Protein AF-A0A1V9V9E5-F1 (afdb_monomer_lite)

Secondary structure (DSSP, 8-state):
----TTSS-GGGTTEEEEE-S---S---TT---EEEEE-TT--GGG-TT---------HHHHHHHHHHTGGGGGGS---HHHHHHHHHHT--EE-HHHHHHHHHHHHHHH-----HHHHHHHTTPEE-SS-S--STT-----HHHHHHHHHHHHHHHT-----

Structure (mmCIF, N/CA/C/O backbone):
data_AF-A0A1V9V9E5-F1
#
_entry.id   AF-A0A1V9V9E5-F1
#
loop_
_atom_site.group_PDB
_atom_site.id
_atom_site.type_symbol
_atom_site.label_atom_id
_atom_site.label_alt_id
_atom_site.label_comp_id
_atom_site.label_asym_id
_atom_site.label_entity_id
_atom_site.label_seq_id
_atom_site.pdbx_PDB_ins_code
_atom_site.Cartn_x
_atom_site.Cartn_y
_atom_site.Cartn_z
_atom_site.occupancy
_atom_site.B_iso_or_equiv
_atom_site.auth_seq_id
_atom_site.auth_comp_id
_atom_site.auth_asym_id
_atom_site.auth_atom_id
_atom_site.pdbx_PDB_model_num
ATOM 1 N N . MET A 1 1 ? 35.667 3.157 -14.989 1.00 47.00 1 MET A N 1
ATOM 2 C CA . MET A 1 1 ? 34.647 3.917 -15.741 1.00 47.00 1 MET A CA 1
ATOM 3 C C . MET A 1 1 ? 34.713 3.422 -17.172 1.00 47.00 1 MET A C 1
ATOM 5 O O . MET A 1 1 ? 35.733 3.646 -17.801 1.00 47.00 1 MET A O 1
ATOM 9 N N . ILE A 1 2 ? 33.725 2.657 -17.640 1.00 46.47 2 ILE A N 1
ATOM 10 C CA . ILE A 1 2 ? 33.710 2.181 -19.030 1.00 46.47 2 ILE A CA 1
ATOM 11 C C . ILE A 1 2 ? 33.138 3.327 -19.861 1.00 46.47 2 ILE A C 1
ATOM 13 O O . ILE A 1 2 ? 31.968 3.678 -19.698 1.00 46.47 2 ILE A O 1
ATOM 17 N N . MET A 1 3 ? 33.982 3.981 -20.657 1.00 49.69 3 MET A N 1
ATOM 18 C CA . MET A 1 3 ? 33.516 4.957 -21.635 1.00 49.69 3 MET A CA 1
ATOM 19 C C . MET A 1 3 ? 32.818 4.211 -22.777 1.00 49.69 3 MET A C 1
ATOM 21 O O . MET A 1 3 ? 33.262 3.128 -23.161 1.00 49.69 3 MET A O 1
ATOM 25 N N . PRO A 1 4 ? 31.708 4.742 -23.310 1.00 54.19 4 PRO A N 1
ATOM 26 C CA . PRO A 1 4 ? 31.076 4.136 -24.465 1.00 54.19 4 PRO A CA 1
ATOM 27 C C . PRO A 1 4 ? 32.044 4.131 -25.661 1.00 54.19 4 PRO A C 1
ATOM 29 O O . PRO A 1 4 ? 32.721 5.137 -25.894 1.00 54.19 4 PRO A O 1
ATOM 32 N N . PRO A 1 5 ? 32.057 3.063 -26.478 1.00 52.59 5 PRO A N 1
ATOM 33 C CA . PRO A 1 5 ? 33.027 2.881 -27.563 1.00 52.59 5 PRO A CA 1
ATOM 34 C C . PRO A 1 5 ? 32.939 3.948 -28.670 1.00 52.59 5 PRO A C 1
ATOM 36 O O . PRO A 1 5 ? 33.838 4.068 -29.495 1.00 52.59 5 PRO A O 1
ATOM 39 N N . PHE A 1 6 ? 31.867 4.747 -28.703 1.00 57.09 6 PHE A N 1
ATOM 40 C CA . PHE A 1 6 ? 31.698 5.835 -29.668 1.00 57.09 6 PHE A CA 1
ATOM 41 C C . PHE A 1 6 ? 32.421 7.136 -29.282 1.00 57.09 6 PHE A C 1
ATOM 43 O O . PHE A 1 6 ? 32.566 8.001 -30.143 1.00 57.09 6 PHE A O 1
ATOM 50 N N . VAL A 1 7 ? 32.882 7.276 -28.032 1.00 52.78 7 VAL A N 1
ATOM 51 C CA . VAL A 1 7 ? 33.604 8.470 -27.542 1.00 52.78 7 VAL A CA 1
ATOM 52 C C . VAL A 1 7 ? 35.111 8.393 -27.845 1.00 52.78 7 VAL A C 1
ATOM 54 O O . VAL A 1 7 ? 35.777 9.420 -27.902 1.00 52.78 7 VAL A O 1
ATOM 57 N N . GLU A 1 8 ? 35.652 7.195 -28.088 1.00 50.09 8 GLU A N 1
ATOM 58 C CA . GLU A 1 8 ? 37.089 6.972 -28.344 1.00 50.09 8 GLU A CA 1
ATOM 59 C C . GLU A 1 8 ? 37.472 6.993 -29.833 1.00 50.09 8 GLU A C 1
ATOM 61 O O . GLU A 1 8 ? 38.654 6.981 -30.171 1.00 50.09 8 GLU A O 1
ATOM 66 N N . ASN A 1 9 ? 36.498 7.045 -30.745 1.00 51.66 9 ASN A N 1
ATOM 67 C CA . ASN A 1 9 ? 36.784 7.095 -32.176 1.00 51.66 9 ASN A CA 1
ATOM 68 C C . ASN A 1 9 ? 37.175 8.518 -32.603 1.00 51.66 9 ASN A C 1
ATOM 70 O O . ASN A 1 9 ? 36.362 9.439 -32.533 1.00 51.66 9 ASN A O 1
ATOM 74 N N . GLU A 1 10 ? 38.395 8.688 -33.128 1.00 51.41 10 GLU A N 1
ATOM 75 C CA . GLU A 1 10 ? 38.914 9.970 -33.643 1.00 51.41 10 GLU A CA 1
ATOM 76 C C . GLU A 1 10 ? 38.044 10.600 -34.752 1.00 51.41 10 GLU A C 1
ATOM 78 O O . GLU A 1 10 ? 38.171 11.792 -35.035 1.00 51.41 10 GLU A O 1
ATOM 83 N N . SER A 1 11 ? 37.136 9.825 -35.354 1.00 53.31 11 SER A N 1
ATOM 84 C CA . SER A 1 11 ? 36.144 10.273 -36.336 1.00 53.31 11 SER A CA 1
ATOM 85 C C . SER A 1 11 ? 34.924 10.993 -35.737 1.00 53.31 11 SER A C 1
ATOM 87 O O . SER A 1 11 ? 34.176 11.612 -36.487 1.00 53.31 11 SER A O 1
ATOM 89 N N . ASN A 1 12 ? 34.729 10.964 -34.412 1.00 56.28 12 ASN A N 1
ATOM 90 C CA . ASN A 1 12 ? 33.560 11.522 -33.713 1.00 56.28 12 ASN A CA 1
ATOM 91 C C . ASN A 1 12 ? 33.892 12.783 -32.884 1.00 56.28 12 ASN A C 1
ATOM 93 O O . ASN A 1 12 ? 33.271 13.022 -31.848 1.00 56.28 12 ASN A O 1
ATOM 97 N N . LYS A 1 13 ? 34.859 13.608 -33.319 1.00 58.84 13 LYS A N 1
ATOM 98 C CA . LYS A 1 13 ? 35.300 14.823 -32.591 1.00 58.84 13 LYS A CA 1
ATOM 99 C C . LYS A 1 13 ? 34.180 15.825 -32.268 1.00 58.84 13 LYS A C 1
ATOM 101 O O . LYS A 1 13 ? 34.330 16.603 -31.331 1.00 58.84 13 LYS A O 1
ATOM 106 N N . ASP A 1 14 ? 33.061 15.768 -32.986 1.00 62.00 14 ASP A N 1
ATOM 107 C CA . ASP A 1 14 ? 31.924 16.683 -32.823 1.00 62.00 14 ASP A CA 1
ATOM 108 C C . ASP A 1 14 ? 30.863 16.195 -31.821 1.00 62.00 14 ASP A C 1
ATOM 110 O O . ASP A 1 14 ? 29.775 16.771 -31.733 1.00 62.00 14 ASP A O 1
ATOM 114 N N . MET A 1 15 ? 31.149 15.124 -31.072 1.00 66.00 15 MET A N 1
ATOM 115 C CA . MET A 1 15 ? 30.218 14.564 -30.096 1.00 66.00 15 MET A CA 1
ATOM 116 C C . MET A 1 15 ? 30.800 14.531 -28.696 1.00 66.00 15 MET A C 1
ATOM 118 O O . MET A 1 15 ? 31.851 13.947 -28.444 1.00 66.00 15 MET A O 1
ATOM 122 N N . LEU A 1 16 ? 30.062 15.124 -27.763 1.00 69.88 16 LEU A N 1
ATOM 123 C CA . LEU A 1 16 ? 30.449 15.188 -26.363 1.00 69.88 16 LEU A CA 1
ATOM 124 C C . LEU A 1 16 ? 29.350 14.575 -25.504 1.00 69.88 16 LEU A C 1
ATOM 126 O O . LEU A 1 16 ? 28.222 15.064 -25.473 1.00 69.88 16 LEU A O 1
ATOM 130 N N . LEU A 1 17 ? 29.687 13.492 -24.805 1.00 70.94 17 LEU A N 1
ATOM 131 C CA . LEU A 1 17 ? 28.813 12.902 -23.801 1.00 70.94 17 LEU A CA 1
ATOM 132 C C . LEU A 1 17 ? 29.058 13.597 -22.460 1.00 70.94 17 LEU A C 1
ATOM 134 O O . LEU A 1 17 ? 30.137 13.485 -21.883 1.00 70.94 17 LEU A O 1
ATOM 138 N N . GLU A 1 18 ? 28.047 14.292 -21.955 1.00 69.44 18 GLU A N 1
ATOM 139 C CA . GLU A 1 18 ? 28.069 14.932 -20.643 1.00 69.44 18 GLU A CA 1
ATOM 140 C C . GLU A 1 18 ? 27.094 14.220 -19.707 1.00 69.44 18 GLU A C 1
ATOM 142 O O . GLU A 1 18 ? 25.935 13.993 -20.050 1.00 69.44 18 GLU A O 1
ATOM 147 N N . TYR A 1 19 ? 27.541 13.858 -18.509 1.00 66.50 19 TYR A N 1
ATOM 148 C CA . TYR A 1 19 ? 26.649 13.310 -17.491 1.00 66.50 19 TYR A CA 1
ATOM 149 C C . TYR A 1 19 ? 25.909 14.451 -16.789 1.00 66.50 19 TYR A C 1
ATOM 151 O O . TYR A 1 19 ? 26.522 15.427 -16.362 1.00 66.50 19 TYR A O 1
ATOM 159 N N . LEU A 1 20 ? 24.587 14.337 -16.671 1.00 61.81 20 LEU A N 1
ATOM 160 C CA . LEU A 1 20 ? 23.768 15.351 -16.017 1.00 61.81 20 LEU A CA 1
ATOM 161 C C . LEU A 1 20 ? 23.796 15.182 -14.494 1.00 61.81 20 LEU A C 1
ATOM 163 O O . LEU A 1 20 ? 23.381 14.151 -13.963 1.00 61.81 20 LEU A O 1
ATOM 167 N N . GLY A 1 21 ? 24.198 16.257 -13.810 1.00 55.75 21 GLY A N 1
ATOM 168 C CA . GLY A 1 21 ? 24.161 16.399 -12.354 1.00 55.75 21 GLY A CA 1
ATOM 169 C C . GLY A 1 21 ? 25.442 15.959 -11.636 1.00 55.75 21 GLY A C 1
ATOM 170 O O . GLY A 1 21 ? 26.182 15.092 -12.094 1.00 55.75 21 GLY A O 1
ATOM 171 N N . TRP A 1 22 ? 25.690 16.543 -10.460 1.00 46.97 22 TRP A N 1
ATOM 172 C CA . TRP A 1 22 ? 26.642 15.995 -9.494 1.00 46.97 22 TRP A CA 1
ATOM 173 C C . TRP A 1 22 ? 25.990 14.775 -8.840 1.00 46.97 22 TRP A C 1
ATOM 175 O O . TRP A 1 22 ? 25.010 14.912 -8.108 1.00 46.97 22 TRP A O 1
ATOM 185 N N . GLN A 1 23 ? 26.501 13.577 -9.124 1.00 53.00 23 GLN A N 1
ATOM 186 C CA . GLN A 1 23 ? 26.113 12.359 -8.414 1.00 53.00 23 GLN A CA 1
ATOM 187 C C . GLN A 1 23 ? 27.158 12.052 -7.330 1.00 53.00 23 GLN A C 1
ATOM 189 O O . GLN A 1 23 ? 28.148 11.387 -7.622 1.00 53.00 23 GLN A O 1
ATOM 194 N N . PRO A 1 24 ? 26.967 12.513 -6.079 1.00 44.25 24 PRO A N 1
ATOM 195 C CA . PRO A 1 24 ? 27.897 12.237 -4.982 1.00 44.25 24 PRO A CA 1
ATOM 196 C C . PRO A 1 24 ? 27.843 10.783 -4.480 1.00 44.25 24 PRO A C 1
ATOM 198 O O . PRO A 1 24 ? 28.665 10.399 -3.657 1.00 44.25 24 PRO A O 1
ATOM 201 N N . LEU A 1 25 ? 26.889 9.969 -4.949 1.00 45.41 25 LEU A N 1
ATOM 202 C CA . LEU A 1 25 ? 26.710 8.576 -4.537 1.00 45.41 25 LEU A CA 1
ATOM 203 C C . LEU A 1 25 ? 26.571 7.666 -5.761 1.00 45.41 25 LEU A C 1
ATOM 205 O O . LEU A 1 25 ? 25.853 7.994 -6.709 1.00 45.41 25 LEU A O 1
ATOM 209 N N . SER A 1 26 ? 27.213 6.498 -5.712 1.00 48.78 26 SER A N 1
ATOM 210 C CA . SER A 1 26 ? 27.048 5.426 -6.692 1.00 48.78 26 SER A CA 1
ATOM 211 C C . SER A 1 26 ? 25.616 4.895 -6.643 1.00 48.78 26 SER A C 1
ATOM 213 O O . SER A 1 26 ? 25.209 4.245 -5.683 1.00 48.78 26 SER A O 1
ATOM 215 N N . ARG A 1 27 ? 24.826 5.176 -7.684 1.00 51.91 27 ARG A N 1
ATOM 216 C CA . ARG A 1 27 ? 23.513 4.545 -7.857 1.00 51.91 27 ARG A CA 1
ATOM 217 C C . ARG A 1 27 ? 23.653 3.184 -8.549 1.00 51.91 27 ARG A C 1
ATOM 219 O O . ARG A 1 27 ? 24.548 3.042 -9.387 1.00 51.91 27 ARG A O 1
ATOM 226 N N . PRO A 1 28 ? 22.758 2.219 -8.263 1.00 52.25 28 PRO A N 1
ATOM 227 C CA . PRO A 1 28 ? 22.645 0.990 -9.045 1.00 52.25 28 PRO A CA 1
ATOM 228 C C . PRO A 1 28 ? 22.462 1.311 -10.539 1.00 52.25 28 PRO A C 1
ATOM 230 O O . PRO A 1 28 ? 21.809 2.288 -10.906 1.00 52.25 28 PRO A O 1
ATOM 233 N N . GLU A 1 29 ? 23.077 0.502 -11.392 1.00 49.34 29 GLU A N 1
ATOM 234 C CA . GLU A 1 29 ? 23.625 0.823 -12.719 1.00 49.34 29 GLU A CA 1
ATOM 235 C C . GLU A 1 29 ? 22.723 1.377 -13.848 1.00 49.34 29 GLU A C 1
ATOM 237 O O . GLU A 1 29 ? 23.194 1.413 -14.979 1.00 49.34 29 GLU A O 1
ATOM 242 N N . GLN A 1 30 ? 21.481 1.844 -13.659 1.00 52.56 30 GLN A N 1
ATOM 243 C CA . GLN A 1 30 ? 20.602 2.088 -14.832 1.00 52.56 30 GLN A CA 1
ATOM 244 C C . GLN A 1 30 ? 19.786 3.386 -14.887 1.00 52.56 30 GLN A C 1
ATOM 246 O O . GLN A 1 30 ? 19.001 3.572 -15.813 1.00 52.56 30 GLN A O 1
ATOM 251 N N . GLN A 1 31 ? 20.018 4.353 -14.000 1.00 48.88 31 GLN A N 1
ATOM 252 C CA . GLN A 1 31 ? 19.514 5.720 -14.213 1.00 48.88 31 GLN A CA 1
ATOM 253 C C . GLN A 1 31 ? 20.652 6.735 -14.172 1.00 48.88 31 GLN A C 1
ATOM 255 O O . GLN A 1 31 ? 20.771 7.556 -13.262 1.00 48.88 31 GLN A O 1
ATOM 260 N N . ARG A 1 32 ? 21.518 6.664 -15.185 1.00 57.91 32 ARG A N 1
ATOM 261 C CA . ARG A 1 32 ? 22.446 7.749 -15.505 1.00 57.91 32 ARG A CA 1
ATOM 262 C C . ARG A 1 32 ? 21.777 8.630 -16.547 1.00 57.91 32 ARG A C 1
ATOM 264 O O . ARG A 1 32 ? 21.557 8.201 -17.676 1.00 57.91 32 ARG A O 1
ATOM 271 N N . ALA A 1 33 ? 21.435 9.852 -16.162 1.00 62.16 33 ALA A N 1
ATOM 272 C CA . ALA A 1 33 ? 21.044 10.860 -17.130 1.00 62.16 33 ALA A CA 1
ATOM 273 C C . ALA A 1 33 ? 22.322 11.373 -17.802 1.00 62.16 33 ALA A C 1
ATOM 275 O O . ALA A 1 33 ? 23.250 11.823 -17.130 1.00 62.16 33 ALA A O 1
ATOM 276 N N . SER A 1 34 ? 22.395 11.264 -19.121 1.00 67.12 34 SER A N 1
ATOM 277 C CA . SER A 1 34 ? 23.485 11.830 -19.910 1.00 67.12 34 SER A CA 1
ATOM 278 C C . SER A 1 34 ? 22.906 12.600 -21.085 1.00 67.12 34 SER A C 1
ATOM 280 O O . SER A 1 34 ? 21.818 12.291 -21.571 1.00 67.12 34 SER A O 1
ATOM 282 N N . VAL A 1 35 ? 23.622 13.634 -21.501 1.00 69.69 35 VAL A N 1
ATOM 283 C CA . VAL A 1 35 ? 23.345 14.411 -22.699 1.00 69.69 35 VAL A CA 1
ATOM 284 C C . VAL A 1 35 ? 24.428 14.083 -23.699 1.00 69.69 35 VAL A C 1
ATOM 286 O O . VAL A 1 35 ? 25.610 14.299 -23.443 1.00 69.69 35 VAL A O 1
ATOM 289 N N . LEU A 1 36 ? 24.010 13.585 -24.854 1.00 74.88 36 LEU A N 1
ATOM 290 C CA . LEU A 1 36 ? 24.862 13.548 -26.026 1.00 74.88 36 LEU A CA 1
ATOM 291 C C . LEU A 1 36 ? 24.715 14.892 -26.745 1.00 74.88 36 LEU A C 1
ATOM 293 O O . LEU A 1 36 ? 23.668 15.181 -27.324 1.00 74.88 36 LEU A O 1
ATOM 297 N N . LYS A 1 37 ? 25.748 15.729 -26.676 1.00 78.69 37 LYS A N 1
ATOM 298 C CA . LYS A 1 37 ? 25.847 16.943 -27.486 1.00 78.69 37 LYS A CA 1
ATOM 299 C C . LYS A 1 37 ? 26.366 16.547 -28.859 1.00 78.69 37 LYS A C 1
ATOM 301 O O . LYS A 1 37 ? 27.406 15.900 -28.946 1.00 78.69 37 LYS A O 1
ATOM 306 N N . VAL A 1 38 ? 25.645 16.938 -29.903 1.00 80.88 38 VAL A N 1
ATOM 307 C CA . VAL A 1 38 ? 26.011 16.703 -31.304 1.00 80.88 38 VAL A CA 1
ATOM 308 C C . VAL A 1 38 ? 25.959 18.022 -32.065 1.00 80.88 38 VAL A C 1
ATOM 310 O O . VAL A 1 38 ? 25.192 18.919 -31.693 1.00 80.88 38 VAL A O 1
ATOM 313 N N . ALA A 1 39 ? 26.772 18.161 -33.111 1.00 81.31 39 ALA A N 1
ATOM 314 C CA . ALA A 1 39 ? 26.693 19.321 -33.985 1.00 81.31 39 ALA A CA 1
ATOM 315 C C . ALA A 1 39 ? 25.319 19.399 -34.671 1.00 81.31 39 ALA A C 1
ATOM 317 O O . ALA A 1 39 ? 24.595 18.411 -34.839 1.00 81.31 39 ALA A O 1
ATOM 318 N N . LYS A 1 40 ? 24.937 20.616 -35.061 1.00 76.69 40 LYS A N 1
ATOM 319 C CA . LYS A 1 40 ? 23.723 20.822 -35.846 1.00 76.69 40 LYS A CA 1
ATOM 320 C C . LYS A 1 40 ? 23.857 20.039 -37.159 1.00 76.69 40 LYS A C 1
ATOM 322 O O . LYS A 1 40 ? 24.913 20.072 -37.781 1.00 76.69 40 LYS A O 1
ATOM 327 N N . ASP A 1 41 ? 22.798 19.329 -37.537 1.00 83.94 41 ASP A N 1
ATOM 328 C CA . ASP A 1 41 ? 22.719 18.507 -38.754 1.00 83.94 41 ASP A CA 1
ATOM 329 C C . ASP A 1 41 ? 23.602 17.234 -38.756 1.00 83.94 41 ASP A C 1
ATOM 331 O O . ASP A 1 41 ? 23.759 16.589 -39.793 1.00 83.94 41 ASP A O 1
ATOM 335 N N . THR A 1 42 ? 24.132 16.804 -37.599 1.00 82.06 42 THR A N 1
ATOM 336 C CA . THR A 1 42 ? 24.800 15.496 -37.478 1.00 82.06 42 THR A CA 1
ATOM 337 C C . THR A 1 42 ? 23.832 14.350 -37.787 1.00 82.06 42 THR A C 1
ATOM 339 O O . THR A 1 42 ? 22.801 14.189 -37.131 1.00 82.06 42 THR A O 1
ATOM 342 N N . ASN A 1 43 ? 24.195 13.498 -38.750 1.00 82.88 43 ASN A N 1
ATOM 343 C CA . ASN A 1 43 ? 23.456 12.274 -39.038 1.00 82.88 43 ASN A CA 1
ATOM 344 C C . ASN A 1 43 ? 23.823 11.178 -38.027 1.00 82.88 43 ASN A C 1
ATOM 346 O O . ASN A 1 43 ? 24.929 10.639 -38.060 1.00 82.88 43 ASN A O 1
ATOM 350 N N . LEU A 1 44 ? 22.886 10.828 -37.141 1.00 80.38 44 LEU A N 1
ATOM 351 C CA . LEU A 1 44 ? 23.128 9.808 -36.119 1.00 80.38 44 LEU A CA 1
ATOM 352 C C . LEU A 1 44 ? 23.246 8.383 -36.683 1.00 80.38 44 LEU A C 1
ATOM 354 O O . LEU A 1 44 ? 23.786 7.498 -36.023 1.00 80.38 44 LEU A O 1
ATOM 358 N N . ASP A 1 45 ? 22.776 8.163 -37.910 1.00 79.25 45 ASP A N 1
ATOM 359 C CA . ASP A 1 45 ? 22.730 6.848 -38.552 1.00 79.25 45 ASP A CA 1
ATOM 360 C C . ASP A 1 45 ? 24.109 6.338 -38.962 1.00 79.25 45 ASP A C 1
ATOM 362 O O . ASP A 1 45 ? 24.309 5.136 -39.119 1.00 79.25 45 ASP A O 1
ATOM 366 N N . THR A 1 46 ? 25.048 7.258 -39.174 1.00 78.19 46 THR A N 1
ATOM 367 C CA . THR A 1 46 ? 26.394 6.966 -39.676 1.00 78.19 46 THR A CA 1
ATOM 368 C C . THR A 1 46 ? 27.417 6.792 -38.555 1.00 78.19 46 THR A C 1
ATOM 370 O O . THR A 1 46 ? 28.595 6.579 -38.828 1.00 78.19 46 THR A O 1
ATOM 373 N N . ILE A 1 47 ? 26.993 6.895 -37.293 1.00 74.38 47 ILE A N 1
ATOM 374 C CA . ILE A 1 47 ? 27.892 6.900 -36.140 1.00 74.38 47 ILE A CA 1
ATOM 375 C C . ILE A 1 47 ? 28.125 5.476 -35.644 1.00 74.38 47 ILE A C 1
ATOM 377 O O . ILE A 1 47 ? 27.203 4.782 -35.212 1.00 74.38 47 ILE A O 1
ATOM 381 N N . SER A 1 48 ? 29.393 5.071 -35.618 1.00 69.12 48 SER A N 1
ATOM 382 C CA . SER A 1 48 ? 29.808 3.807 -35.009 1.00 69.12 48 SER A CA 1
ATOM 383 C C . SER A 1 48 ? 29.439 3.770 -33.522 1.00 69.12 48 SER A C 1
ATOM 385 O O . SER A 1 48 ? 29.812 4.667 -32.770 1.00 69.12 48 SER A O 1
ATOM 387 N N . GLY A 1 49 ? 28.702 2.740 -33.099 1.00 70.12 49 GLY A N 1
ATOM 388 C CA . GLY A 1 49 ? 28.234 2.562 -31.719 1.00 70.12 49 GLY A CA 1
ATOM 389 C C . GLY A 1 49 ? 26.838 3.124 -31.422 1.00 70.12 49 GLY A C 1
ATOM 390 O O . GLY A 1 49 ? 26.267 2.770 -30.392 1.00 70.12 49 GLY A O 1
ATOM 391 N N . VAL A 1 50 ? 26.244 3.922 -32.319 1.00 73.00 50 VAL A N 1
ATOM 392 C CA . VAL A 1 50 ? 24.825 4.300 -32.225 1.00 73.00 50 VAL A CA 1
ATOM 393 C C . VAL A 1 50 ? 23.978 3.187 -32.833 1.00 73.00 50 VAL A C 1
ATOM 395 O O . VAL A 1 50 ? 24.148 2.803 -33.987 1.00 73.00 50 VAL A O 1
ATOM 398 N N . GLN A 1 51 ? 23.050 2.647 -32.045 1.00 72.44 51 GLN A N 1
ATOM 399 C CA . GLN A 1 51 ? 22.150 1.580 -32.477 1.00 72.44 51 GLN A CA 1
ATOM 400 C C . GLN A 1 51 ? 20.716 2.096 -32.548 1.00 72.44 51 GLN A C 1
ATOM 402 O O . GLN A 1 51 ? 20.192 2.661 -31.587 1.00 72.44 51 GLN A O 1
ATOM 407 N N . LYS A 1 52 ? 20.057 1.865 -33.685 1.00 73.50 52 LYS A N 1
ATOM 408 C CA . LYS A 1 52 ? 18.627 2.136 -33.833 1.00 73.50 52 LYS A CA 1
ATOM 409 C C . LYS A 1 52 ? 17.818 0.983 -33.269 1.00 73.50 52 LYS A C 1
ATOM 411 O O . LYS A 1 52 ? 17.861 -0.127 -33.796 1.00 73.50 52 LYS A O 1
ATOM 416 N N . TYR A 1 53 ? 17.010 1.277 -32.263 1.00 71.56 53 TYR A N 1
ATOM 417 C CA . TYR A 1 53 ? 15.995 0.357 -31.774 1.00 71.56 53 TYR A CA 1
ATOM 418 C C . TYR A 1 53 ? 14.627 0.835 -32.236 1.00 71.56 53 TYR A C 1
ATOM 420 O O . TYR A 1 53 ? 14.120 1.863 -31.787 1.00 71.56 53 TYR A O 1
ATOM 428 N N . TYR A 1 54 ? 14.014 0.082 -33.145 1.00 70.12 54 TYR A N 1
ATOM 429 C CA . TYR A 1 54 ? 12.636 0.337 -33.541 1.00 70.12 54 TYR A CA 1
ATOM 430 C C . TYR A 1 54 ? 11.707 -0.117 -32.421 1.00 70.12 54 TYR A C 1
ATOM 432 O O . TYR A 1 54 ? 11.413 -1.303 -32.267 1.00 70.12 54 TYR A O 1
ATOM 440 N N . PHE A 1 55 ? 11.235 0.840 -31.628 1.00 70.19 55 PHE A N 1
ATOM 441 C CA . PHE A 1 55 ? 10.191 0.576 -30.655 1.00 70.19 55 PHE A CA 1
ATOM 442 C C . PHE A 1 55 ? 8.833 0.558 -31.356 1.00 70.19 55 PHE A C 1
ATOM 444 O O . PHE A 1 55 ? 8.371 1.569 -31.884 1.00 70.19 55 PHE A O 1
ATOM 451 N N . LYS A 1 56 ? 8.167 -0.597 -31.340 1.00 78.62 56 LYS A N 1
ATOM 452 C CA . LYS A 1 56 ? 6.762 -0.712 -31.732 1.00 78.62 56 LYS A CA 1
ATOM 453 C C . LYS A 1 56 ? 5.942 -1.066 -30.506 1.00 78.62 56 LYS A C 1
ATOM 455 O O . LYS A 1 56 ? 6.126 -2.129 -29.916 1.00 78.62 56 LYS A O 1
ATOM 460 N N . HIS A 1 57 ? 5.000 -0.197 -30.156 1.00 76.50 57 HIS A N 1
ATOM 461 C CA . HIS A 1 57 ? 4.070 -0.492 -29.079 1.00 76.50 57 HIS A CA 1
ATOM 462 C C . HIS A 1 57 ? 3.191 -1.691 -29.467 1.00 76.50 57 HIS A C 1
ATOM 464 O O . HIS A 1 57 ? 2.573 -1.710 -30.533 1.00 76.50 57 HIS A O 1
ATOM 470 N N . SER A 1 58 ? 3.144 -2.708 -28.608 1.00 86.69 58 SER A N 1
ATOM 471 C CA . SER A 1 58 ? 2.308 -3.891 -28.795 1.00 86.69 58 SER A CA 1
ATOM 472 C C . SER A 1 58 ? 1.421 -4.064 -27.578 1.00 86.69 58 SER A C 1
ATOM 474 O O . SER A 1 58 ? 1.894 -4.443 -26.512 1.00 86.69 58 SER A O 1
ATOM 476 N N . ILE A 1 59 ? 0.118 -3.837 -27.754 1.00 90.75 59 ILE A N 1
ATOM 477 C CA . ILE A 1 59 ? -0.881 -4.007 -26.689 1.00 90.75 59 ILE A CA 1
ATOM 478 C C . ILE A 1 59 ? -0.807 -5.419 -26.099 1.00 90.75 59 ILE A C 1
ATOM 480 O O . ILE A 1 59 ? -0.942 -5.589 -24.891 1.00 90.75 59 ILE A O 1
ATOM 484 N N . TYR A 1 60 ? -0.566 -6.430 -26.939 1.00 91.38 60 TYR A N 1
ATOM 485 C CA . TYR A 1 60 ? -0.390 -7.807 -26.490 1.00 91.38 60 TYR A CA 1
ATOM 486 C C . TYR A 1 60 ? 0.803 -7.945 -25.535 1.00 91.38 60 TYR A C 1
ATOM 488 O O . TYR A 1 60 ? 0.648 -8.501 -24.448 1.00 91.38 60 TYR A O 1
ATOM 496 N N . GLN A 1 61 ? 1.965 -7.390 -25.896 1.00 83.06 61 GLN A N 1
ATOM 497 C CA . GLN A 1 61 ? 3.155 -7.446 -25.042 1.00 83.06 61 GLN A CA 1
ATOM 498 C C . GLN A 1 61 ? 2.977 -6.614 -23.767 1.00 83.06 61 GLN A C 1
ATOM 500 O O . GLN A 1 61 ? 3.295 -7.098 -22.684 1.00 83.06 61 GLN A O 1
ATOM 505 N N . SER A 1 62 ? 2.382 -5.421 -23.858 1.00 85.12 62 SER A N 1
ATOM 506 C CA . SER A 1 62 ? 2.084 -4.586 -22.687 1.00 85.12 62 SER A CA 1
ATOM 507 C C . SER A 1 62 ? 1.146 -5.304 -21.711 1.00 85.12 62 SER A C 1
ATOM 509 O O . SER A 1 62 ? 1.413 -5.341 -20.513 1.00 85.12 62 SER A O 1
ATOM 511 N N . LYS A 1 63 ? 0.088 -5.962 -22.211 1.00 90.38 63 LYS A N 1
ATOM 512 C CA . LYS A 1 63 ? -0.821 -6.774 -21.383 1.00 90.38 63 LYS A CA 1
ATOM 513 C C . LYS A 1 63 ? -0.126 -7.988 -20.774 1.00 90.38 63 LYS A C 1
ATOM 515 O O . LYS A 1 63 ? -0.425 -8.340 -19.637 1.00 90.38 63 LYS A O 1
ATOM 520 N N . LYS A 1 64 ? 0.778 -8.636 -21.513 1.00 86.69 64 LYS A N 1
ATOM 521 C CA . LYS A 1 64 ? 1.566 -9.764 -21.004 1.00 86.69 64 LYS A CA 1
ATOM 522 C C . LYS A 1 64 ? 2.432 -9.329 -19.818 1.00 86.69 64 LYS A C 1
ATOM 524 O O . LYS A 1 64 ? 2.357 -9.969 -18.776 1.00 86.69 64 LYS A O 1
ATOM 529 N N . ILE A 1 65 ? 3.167 -8.224 -19.952 1.00 82.81 65 ILE A N 1
ATOM 530 C CA . ILE A 1 65 ? 4.000 -7.661 -18.876 1.00 82.81 65 ILE A CA 1
ATOM 531 C C . ILE A 1 65 ? 3.131 -7.257 -17.680 1.00 82.81 65 ILE A C 1
ATOM 533 O O . ILE A 1 65 ? 3.417 -7.651 -16.554 1.00 82.81 65 ILE A O 1
ATOM 537 N N . TRP A 1 66 ? 2.026 -6.543 -17.915 1.00 85.69 66 TRP A N 1
ATOM 538 C CA . TRP A 1 66 ? 1.095 -6.143 -16.854 1.00 85.69 66 TRP A CA 1
ATOM 539 C C . TRP A 1 66 ? 0.580 -7.342 -16.043 1.00 85.69 66 TRP A C 1
ATOM 541 O O . TRP A 1 66 ? 0.590 -7.305 -14.814 1.00 85.69 66 TRP A O 1
ATOM 551 N N . LYS A 1 67 ? 0.216 -8.443 -16.713 1.00 88.69 67 LYS A N 1
ATOM 552 C CA . LYS A 1 67 ? -0.189 -9.689 -16.045 1.00 88.69 67 LYS A CA 1
ATOM 553 C C . LYS A 1 67 ? 0.944 -10.350 -15.258 1.00 88.69 67 LYS A C 1
ATOM 555 O O . LYS A 1 67 ? 0.681 -10.920 -14.207 1.00 88.69 67 LYS A O 1
ATOM 560 N N . GLN A 1 68 ? 2.187 -10.288 -15.738 1.00 84.50 68 GLN A N 1
ATOM 561 C CA . GLN A 1 68 ? 3.339 -10.840 -15.011 1.00 84.50 68 GLN A CA 1
ATOM 562 C C . GLN A 1 68 ? 3.592 -10.111 -13.682 1.00 84.50 68 GLN A C 1
ATOM 564 O O . GLN A 1 68 ? 4.034 -10.745 -12.728 1.00 84.50 68 GLN A O 1
ATOM 569 N N . PHE A 1 69 ? 3.253 -8.821 -13.603 1.00 85.69 69 PHE A N 1
ATOM 570 C CA . PHE A 1 69 ? 3.316 -8.003 -12.385 1.00 85.69 69 PHE A CA 1
ATOM 571 C C . PHE A 1 69 ? 2.040 -8.054 -11.529 1.00 85.69 69 PHE A C 1
ATOM 573 O O . PHE A 1 69 ? 1.773 -7.125 -10.763 1.00 85.69 69 PHE A O 1
ATOM 580 N N . ASP A 1 70 ? 1.230 -9.108 -11.661 1.00 86.88 70 ASP A N 1
ATOM 581 C CA . ASP A 1 70 ? -0.037 -9.263 -10.934 1.00 86.88 70 ASP A CA 1
ATOM 582 C C . ASP A 1 70 ? -0.930 -8.026 -11.068 1.00 86.88 70 ASP A C 1
ATOM 584 O O . ASP A 1 70 ? -1.453 -7.485 -10.094 1.00 86.88 70 ASP A O 1
ATOM 588 N N . GLU A 1 71 ? -1.038 -7.533 -12.302 1.00 90.25 71 GLU A N 1
ATOM 589 C CA . GLU A 1 71 ? -1.844 -6.365 -12.650 1.00 90.25 71 GLU A CA 1
ATOM 590 C C . GLU A 1 71 ? -1.376 -5.062 -11.974 1.00 90.25 71 GLU A C 1
ATOM 592 O O . GLU A 1 71 ? -2.122 -4.089 -11.880 1.00 90.25 71 GLU A O 1
ATOM 597 N N . GLY A 1 72 ? -0.111 -5.023 -11.545 1.00 84.12 72 GLY A N 1
ATOM 598 C CA . GLY A 1 72 ? 0.516 -3.901 -10.851 1.00 84.12 72 GLY A CA 1
ATOM 599 C C . GLY A 1 72 ? 0.591 -4.086 -9.338 1.00 84.12 72 GLY A C 1
ATOM 600 O O . GLY A 1 72 ? 1.361 -3.378 -8.698 1.00 84.12 72 GLY A O 1
ATOM 601 N N . LYS A 1 73 ? -0.118 -5.062 -8.756 1.00 84.50 73 LYS A N 1
ATOM 602 C CA . LYS A 1 73 ? -0.077 -5.312 -7.305 1.00 84.50 73 LYS A CA 1
ATOM 603 C C . LYS A 1 73 ? 1.325 -5.664 -6.818 1.00 84.50 73 LYS A C 1
ATOM 605 O O . LYS A 1 73 ? 1.718 -5.239 -5.744 1.00 84.50 73 LYS A O 1
ATOM 610 N N . ALA A 1 74 ? 2.106 -6.380 -7.625 1.00 83.06 74 ALA A N 1
ATOM 611 C CA . ALA A 1 74 ? 3.461 -6.777 -7.251 1.00 83.06 74 ALA A CA 1
ATOM 612 C C . ALA A 1 74 ? 4.465 -5.605 -7.208 1.00 83.06 74 ALA A C 1
ATOM 614 O O . ALA A 1 74 ? 5.559 -5.764 -6.671 1.00 83.06 74 ALA A O 1
ATOM 615 N N . LEU A 1 75 ? 4.112 -4.447 -7.782 1.00 79.75 75 LEU A N 1
ATOM 616 C CA . LEU A 1 75 ? 4.959 -3.250 -7.801 1.00 79.75 75 LEU A CA 1
ATOM 617 C C . LEU A 1 75 ? 4.827 -2.405 -6.535 1.00 79.75 75 LEU A C 1
ATOM 619 O O . LEU A 1 75 ? 5.672 -1.545 -6.296 1.00 79.75 75 LEU A O 1
ATOM 623 N N . PHE A 1 76 ? 3.781 -2.636 -5.743 1.00 79.62 76 PHE A N 1
ATOM 624 C CA . PHE A 1 76 ? 3.512 -1.864 -4.545 1.00 79.62 76 PHE A CA 1
ATOM 625 C C . PHE A 1 76 ? 3.586 -2.764 -3.311 1.00 79.62 76 PHE A C 1
ATOM 627 O O . PHE A 1 76 ? 3.131 -3.911 -3.340 1.00 79.62 76 PHE A O 1
ATOM 634 N N . PRO A 1 77 ? 4.194 -2.278 -2.221 1.00 74.00 77 PRO A N 1
ATOM 635 C CA . PRO A 1 77 ? 4.134 -2.978 -0.954 1.00 74.00 77 PRO A CA 1
ATOM 636 C C . PRO A 1 77 ? 2.680 -3.084 -0.477 1.00 74.00 77 PRO A C 1
ATOM 638 O O . PRO A 1 77 ? 1.897 -2.155 -0.666 1.00 74.00 77 PRO A O 1
ATOM 6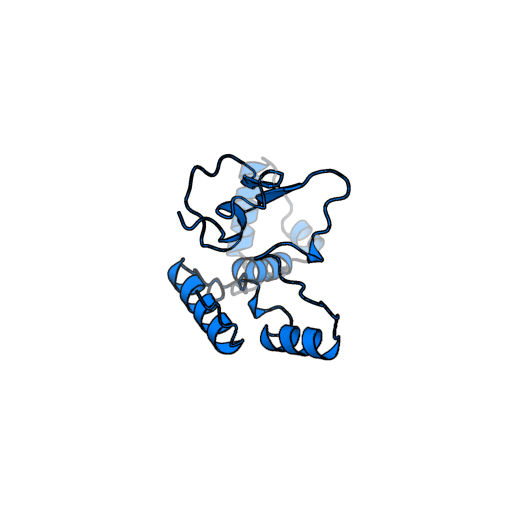41 N N . ASP A 1 78 ? 2.332 -4.208 0.155 1.00 78.12 78 ASP A N 1
ATOM 642 C CA . ASP A 1 78 ? 1.065 -4.299 0.883 1.00 78.12 78 ASP A CA 1
ATOM 643 C C . ASP A 1 78 ? 1.196 -3.416 2.125 1.00 78.12 78 ASP A C 1
ATOM 645 O O . ASP A 1 78 ? 2.118 -3.605 2.925 1.00 78.12 78 ASP A O 1
ATOM 649 N N . ASP A 1 79 ? 0.303 -2.442 2.270 1.00 83.81 79 ASP A N 1
ATOM 650 C CA . ASP A 1 79 ? 0.319 -1.502 3.385 1.00 83.81 79 ASP A CA 1
ATOM 651 C C . ASP A 1 79 ? -0.665 -1.959 4.465 1.00 83.81 79 ASP A C 1
ATOM 653 O O . ASP A 1 79 ? -1.812 -1.515 4.551 1.00 83.81 79 ASP A O 1
ATOM 657 N N . SER A 1 80 ? -0.192 -2.882 5.304 1.00 85.88 80 SER A N 1
ATOM 658 C CA . SER A 1 80 ? -0.978 -3.410 6.424 1.00 85.88 80 SER A CA 1
ATOM 659 C C . SER A 1 80 ? -1.387 -2.325 7.432 1.00 85.88 80 SER A C 1
ATOM 661 O O . SER A 1 80 ? -2.409 -2.461 8.111 1.00 85.88 80 SER A O 1
ATOM 663 N N . ALA A 1 81 ? -0.638 -1.219 7.507 1.00 86.25 81 ALA A N 1
ATOM 664 C CA . ALA A 1 81 ? -0.992 -0.079 8.341 1.00 86.25 81 ALA A CA 1
ATOM 665 C C . ALA A 1 81 ? -2.161 0.709 7.736 1.00 86.25 81 ALA A C 1
ATOM 667 O O . ALA A 1 81 ? -3.088 1.069 8.465 1.00 86.25 81 ALA A O 1
ATOM 668 N N . ALA A 1 82 ? -2.167 0.930 6.418 1.00 87.44 82 ALA A N 1
ATOM 669 C CA . ALA A 1 82 ? -3.298 1.541 5.722 1.00 87.44 82 ALA A CA 1
ATOM 670 C C . ALA A 1 82 ? -4.571 0.690 5.840 1.00 87.44 82 ALA A C 1
ATOM 672 O O . ALA A 1 82 ? -5.652 1.231 6.080 1.00 87.44 82 ALA A O 1
ATOM 673 N N . ASP A 1 83 ? -4.457 -0.636 5.745 1.00 87.12 83 ASP A N 1
ATOM 674 C CA . ASP A 1 83 ? -5.589 -1.546 5.943 1.00 87.12 83 ASP A CA 1
ATOM 675 C C . ASP A 1 83 ? -6.171 -1.429 7.356 1.00 87.12 83 ASP A C 1
ATOM 677 O O . ASP A 1 83 ? -7.385 -1.276 7.530 1.00 87.12 83 ASP A O 1
ATOM 681 N N . LEU A 1 84 ? -5.312 -1.416 8.378 1.00 88.25 84 LEU A N 1
ATOM 682 C CA . LEU A 1 84 ? -5.741 -1.237 9.761 1.00 88.25 84 LEU A CA 1
ATOM 683 C C . LEU A 1 84 ? -6.339 0.158 10.002 1.00 88.25 84 LEU A C 1
ATOM 685 O O . LEU A 1 84 ? -7.358 0.277 10.682 1.00 88.25 84 LEU A O 1
ATOM 689 N N . ALA A 1 85 ? -5.780 1.210 9.402 1.00 88.25 85 ALA A N 1
ATOM 690 C CA . ALA A 1 85 ? -6.339 2.560 9.465 1.00 88.25 85 ALA A CA 1
ATOM 691 C C . ALA A 1 85 ? -7.738 2.636 8.828 1.00 88.25 85 ALA A C 1
ATOM 693 O O . ALA A 1 85 ? -8.639 3.254 9.398 1.00 88.25 85 ALA A O 1
ATOM 694 N N . ASN A 1 86 ? -7.952 1.952 7.701 1.00 88.69 86 ASN A N 1
ATOM 695 C CA . ASN A 1 86 ? -9.257 1.843 7.047 1.00 88.69 86 ASN A CA 1
ATOM 696 C C . ASN A 1 86 ? -10.284 1.076 7.893 1.00 88.69 86 ASN A C 1
ATOM 698 O O . ASN A 1 86 ? -11.480 1.372 7.838 1.00 88.69 86 ASN A O 1
ATOM 702 N N . ILE A 1 87 ? -9.847 0.077 8.666 1.00 87.00 87 ILE A N 1
ATOM 703 C CA . ILE A 1 87 ? -10.703 -0.593 9.653 1.00 87.00 87 ILE A CA 1
ATOM 704 C C . ILE A 1 87 ? -11.049 0.395 10.769 1.00 87.00 87 ILE A C 1
ATOM 706 O O . ILE A 1 87 ? -12.226 0.575 11.079 1.00 87.00 87 ILE A O 1
ATOM 710 N N . CYS A 1 88 ? -10.048 1.088 11.319 1.00 86.31 88 CYS A N 1
ATOM 711 C CA . CYS A 1 88 ? -10.229 2.086 12.370 1.00 86.31 88 CYS A CA 1
ATOM 712 C C . CYS A 1 88 ? -11.202 3.201 11.973 1.00 86.31 88 CYS A C 1
ATOM 714 O O . CYS A 1 88 ? -12.055 3.571 12.775 1.00 86.31 88 CYS A O 1
ATOM 716 N N . SER A 1 89 ? -11.132 3.704 10.738 1.00 86.88 89 SER A N 1
ATOM 717 C CA . SER A 1 89 ? -12.011 4.781 10.264 1.00 86.88 89 SER A CA 1
ATOM 718 C C . SER A 1 89 ? -13.477 4.361 10.137 1.00 86.88 89 SER A C 1
ATOM 720 O O . SER A 1 89 ? -14.357 5.214 10.080 1.00 86.88 89 SER A O 1
ATOM 722 N N . LYS A 1 90 ? -13.747 3.054 10.050 1.00 87.69 90 LYS A N 1
ATOM 723 C CA . LYS A 1 90 ? -15.098 2.483 9.948 1.00 87.69 90 LYS A CA 1
ATOM 724 C C . LYS A 1 90 ? -15.633 1.997 11.295 1.00 87.69 90 LYS A C 1
ATOM 726 O O . LYS A 1 90 ? -16.774 1.546 11.357 1.00 87.69 90 LYS A O 1
ATOM 731 N N . LEU A 1 91 ? -14.830 2.054 12.361 1.00 88.12 91 LEU A N 1
ATOM 732 C CA . LEU A 1 91 ? -15.259 1.624 13.686 1.00 88.12 91 LEU A CA 1
ATOM 733 C C . LEU A 1 91 ? -16.276 2.603 14.263 1.00 88.12 91 LEU A C 1
ATOM 735 O O . LEU A 1 91 ? -15.979 3.766 14.518 1.00 88.12 91 LEU A O 1
ATOM 739 N N . ASN A 1 92 ? -17.458 2.076 14.547 1.00 89.62 92 ASN A N 1
ATOM 740 C CA . ASN A 1 92 ? -18.517 2.754 15.282 1.00 89.62 92 ASN A CA 1
ATOM 741 C C . ASN A 1 92 ? -18.843 2.046 16.603 1.00 89.62 92 ASN A C 1
ATOM 743 O O . ASN A 1 92 ? -19.813 2.406 17.252 1.00 89.62 92 ASN A O 1
ATOM 747 N N . SER A 1 93 ? -18.078 1.026 17.000 1.00 90.56 93 SER A N 1
ATOM 748 C CA . SER A 1 93 ? -18.389 0.228 18.185 1.00 90.56 93 SER A CA 1
ATOM 749 C C . SER A 1 93 ? -17.196 0.101 19.123 1.00 90.56 93 SER A C 1
ATOM 751 O O . SER A 1 93 ? -16.128 -0.346 18.692 1.00 90.56 93 SER A O 1
ATOM 753 N N . PHE A 1 94 ? -17.390 0.438 20.398 1.00 91.56 94 PHE A N 1
ATOM 754 C CA . PHE A 1 94 ? -16.335 0.500 21.413 1.00 91.56 94 PHE A CA 1
ATOM 755 C C . PHE A 1 94 ? -16.788 -0.111 22.740 1.00 91.56 94 PHE A C 1
ATOM 757 O O . PHE A 1 94 ? -17.974 -0.214 23.032 1.00 91.56 94 PHE A O 1
ATOM 764 N N . THR A 1 95 ? -15.831 -0.515 23.569 1.00 92.06 95 THR A N 1
ATOM 765 C CA . THR A 1 95 ? -16.124 -1.005 24.924 1.00 92.06 95 THR A CA 1
ATOM 766 C C . THR A 1 95 ? -16.386 0.145 25.891 1.00 92.06 95 THR A C 1
ATOM 768 O O . THR A 1 95 ? -15.797 1.218 25.751 1.00 92.06 95 THR A O 1
ATOM 771 N N . ASN A 1 96 ? -17.175 -0.094 26.945 1.00 91.62 96 ASN A N 1
ATOM 772 C CA . ASN A 1 96 ? -17.401 0.898 28.010 1.00 91.62 96 ASN A CA 1
ATOM 773 C C . ASN A 1 96 ? -16.088 1.441 28.594 1.00 91.62 96 ASN A C 1
ATOM 775 O O . ASN A 1 96 ? -15.943 2.636 28.823 1.00 91.62 96 ASN A O 1
ATOM 779 N N . LYS A 1 97 ? -15.076 0.580 28.762 1.00 91.62 97 LYS A N 1
ATOM 780 C CA . LYS A 1 97 ? -13.755 0.994 29.254 1.00 91.62 97 LYS A CA 1
ATOM 781 C C . LYS A 1 97 ? -13.065 1.992 28.316 1.00 91.62 97 LYS A C 1
ATOM 783 O O . LYS A 1 97 ? -12.386 2.903 28.786 1.00 91.62 97 LYS A O 1
ATOM 788 N N . GLN A 1 98 ? -13.204 1.813 27.002 1.00 91.06 98 GLN A N 1
ATOM 789 C CA . GLN A 1 98 ? -12.642 2.729 26.006 1.00 91.06 98 GLN A CA 1
ATOM 790 C C . GLN A 1 98 ? -13.401 4.055 25.977 1.00 91.06 98 GLN A C 1
ATOM 792 O O . GLN A 1 98 ? -12.758 5.101 25.926 1.00 91.06 98 GLN A O 1
ATOM 797 N N . LEU A 1 99 ?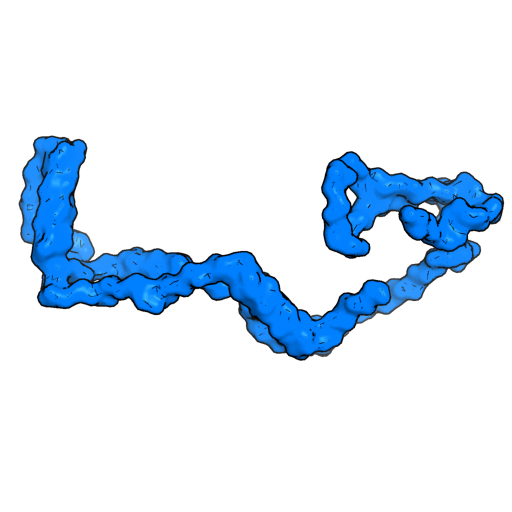 -14.734 4.007 26.056 1.00 92.25 99 LEU A N 1
ATOM 798 C CA . LEU A 1 99 ? -15.585 5.196 26.080 1.00 92.25 99 LEU A CA 1
ATOM 799 C C . LEU A 1 99 ? -15.322 6.046 27.324 1.00 92.25 99 LEU A C 1
ATOM 801 O O . LEU A 1 99 ? -14.994 7.220 27.186 1.00 92.25 99 LEU A O 1
ATOM 805 N N . ASN A 1 100 ? -15.315 5.444 28.515 1.00 91.94 100 ASN A N 1
ATOM 806 C CA . ASN A 1 100 ? -15.035 6.158 29.765 1.00 91.94 100 ASN A CA 1
ATOM 807 C C . ASN A 1 100 ? -13.664 6.844 29.727 1.00 91.94 100 ASN A C 1
ATOM 809 O O . ASN A 1 100 ? -13.532 8.010 30.084 1.00 91.94 100 ASN A O 1
ATOM 813 N N . LYS A 1 101 ? -12.638 6.146 29.221 1.00 93.75 101 LYS A N 1
ATOM 814 C CA . LYS A 1 101 ? -11.291 6.713 29.068 1.00 93.75 101 LYS A CA 1
ATOM 815 C C . LYS A 1 101 ? -11.247 7.851 28.042 1.00 93.75 101 LYS A C 1
ATOM 817 O O . LYS A 1 101 ? -10.459 8.784 28.194 1.00 93.75 101 LYS A O 1
ATOM 822 N N . ALA A 1 102 ? -12.038 7.764 26.974 1.00 91.69 102 ALA A N 1
ATOM 823 C CA . ALA A 1 102 ? -12.150 8.829 25.984 1.00 91.69 102 ALA A CA 1
ATOM 824 C C . ALA A 1 102 ? -12.837 10.069 26.576 1.00 91.69 102 ALA A C 1
ATOM 826 O O . ALA A 1 102 ? -12.328 11.173 26.390 1.00 91.69 102 ALA A O 1
ATOM 827 N N . PHE A 1 103 ? -13.920 9.891 27.337 1.00 93.31 103 PHE A N 1
ATOM 828 C CA . PHE A 1 103 ? -14.613 10.984 28.020 1.00 93.31 103 PHE A CA 1
ATOM 829 C C . PHE A 1 103 ? -13.742 11.649 29.088 1.00 93.31 103 PHE A C 1
ATOM 831 O O . PHE A 1 103 ? -13.626 12.871 29.086 1.00 93.31 103 PHE A O 1
ATOM 838 N N . GLU A 1 104 ? -13.034 10.871 29.909 1.00 93.06 104 GLU A N 1
ATOM 839 C CA . GLU A 1 104 ? -12.080 11.388 30.900 1.00 93.06 104 GLU A CA 1
ATOM 840 C C . GLU A 1 104 ? -10.996 12.256 30.240 1.00 93.06 104 GLU A C 1
ATOM 842 O O . GLU A 1 104 ? -10.722 13.378 30.666 1.00 93.06 104 GLU A O 1
ATOM 847 N N . ARG A 1 105 ? -10.399 11.773 29.142 1.00 93.81 105 ARG A N 1
ATOM 848 C CA . ARG A 1 105 ? -9.396 12.541 28.385 1.00 93.81 105 ARG A CA 1
ATOM 849 C C . ARG A 1 105 ? -9.976 13.796 27.753 1.00 93.81 105 ARG A C 1
ATOM 851 O O . ARG A 1 105 ? -9.303 14.823 27.723 1.00 93.81 105 ARG A O 1
ATOM 858 N N . PHE A 1 106 ? -11.198 13.718 27.239 1.00 92.69 106 PHE A N 1
ATOM 859 C CA . PHE A 1 106 ? -11.874 14.874 26.675 1.00 92.69 106 PHE A CA 1
ATOM 860 C C . PHE A 1 106 ? -12.147 15.937 27.742 1.00 92.69 106 PHE A C 1
ATOM 862 O O . PHE A 1 106 ? -11.897 17.114 27.489 1.00 92.69 106 PHE A O 1
ATOM 869 N N . GLU A 1 107 ? -12.609 15.547 28.931 1.00 92.62 107 GLU A N 1
ATOM 870 C CA . GLU A 1 107 ? -12.832 16.462 30.054 1.00 92.62 107 GLU A CA 1
ATOM 871 C C . GLU A 1 107 ? -11.518 17.131 30.478 1.00 92.62 107 GLU A C 1
ATOM 873 O O . GLU A 1 107 ? -11.467 18.354 30.596 1.00 92.62 107 GLU A O 1
ATOM 878 N N . LEU A 1 108 ? -10.428 16.360 30.580 1.00 93.38 108 LEU A N 1
ATOM 879 C CA . LEU A 1 108 ? -9.089 16.883 30.876 1.00 93.38 108 LEU A CA 1
ATOM 880 C C . LEU A 1 108 ? -8.588 17.889 29.828 1.00 93.38 108 LEU A C 1
ATOM 882 O O . LEU A 1 108 ? -7.973 18.890 30.185 1.00 93.38 108 LEU A O 1
ATOM 886 N N . TRP A 1 109 ? -8.809 17.628 28.538 1.00 93.31 109 TRP A N 1
ATOM 887 C CA . TRP A 1 109 ? -8.301 18.482 27.457 1.00 93.31 109 TRP A CA 1
ATOM 888 C C . TRP A 1 109 ? -9.168 19.706 27.185 1.00 93.31 109 TRP A C 1
ATOM 890 O O . TRP A 1 109 ? -8.650 20.776 26.875 1.00 93.31 109 TRP A O 1
ATOM 900 N N . SER A 1 110 ? -10.487 19.550 27.255 1.00 91.06 110 SER A N 1
ATOM 901 C CA . SER A 1 110 ? -11.437 20.608 26.907 1.00 91.06 110 SER A CA 1
ATOM 902 C C . SER A 1 110 ? -11.881 21.440 28.110 1.00 91.06 110 SER A C 1
ATOM 904 O O . SER A 1 110 ? -12.429 22.526 27.918 1.00 91.06 110 SER A O 1
ATOM 906 N N . GLY A 1 111 ? -11.701 20.926 29.333 1.00 90.38 111 GLY A N 1
ATOM 907 C CA . GLY A 1 111 ? -12.256 21.501 30.558 1.00 90.38 111 GLY A CA 1
ATOM 908 C C . GLY A 1 111 ? -13.788 21.472 30.612 1.00 90.38 111 GLY A C 1
ATOM 909 O O . GLY A 1 111 ? -14.382 22.147 31.451 1.00 90.38 111 GLY A O 1
ATOM 910 N N . LYS A 1 112 ? -14.448 20.750 29.695 1.00 89.25 112 LYS A N 1
ATOM 911 C CA . LYS A 1 112 ? -15.907 20.684 29.579 1.00 89.25 112 LYS A CA 1
ATOM 912 C C . LYS A 1 112 ? -16.400 19.281 29.877 1.00 89.25 112 LYS A C 1
ATOM 914 O O . LYS A 1 112 ? -15.926 18.307 29.297 1.00 89.25 112 LYS A O 1
ATOM 919 N N . LYS A 1 113 ? -17.443 19.212 30.700 1.00 85.00 113 LYS A N 1
ATOM 920 C CA . LYS A 1 113 ? -18.215 17.992 30.897 1.00 85.00 113 LYS A CA 1
ATOM 921 C C . LYS A 1 113 ? -19.340 17.929 29.873 1.00 85.00 113 LYS A C 1
ATOM 923 O O . LYS A 1 113 ? -20.048 18.911 29.652 1.00 85.00 113 LYS A O 1
ATOM 928 N N . ILE A 1 114 ? -19.473 16.780 29.230 1.00 87.69 114 ILE A N 1
ATOM 929 C CA . ILE A 1 114 ? -20.431 16.538 28.153 1.00 87.69 114 ILE A CA 1
ATOM 930 C C . ILE A 1 114 ? -21.420 15.450 28.558 1.00 87.69 114 ILE A C 1
ATOM 932 O O . ILE A 1 114 ? -21.118 14.613 29.404 1.00 87.69 114 ILE A O 1
ATOM 936 N N . ASN A 1 115 ? -22.611 15.474 27.959 1.00 89.75 115 ASN A N 1
ATOM 937 C CA . ASN A 1 115 ? -23.587 14.406 28.135 1.00 89.75 115 ASN A CA 1
ATOM 938 C C . ASN A 1 115 ? -23.187 13.210 27.256 1.00 89.75 115 ASN A C 1
ATOM 940 O O . ASN A 1 115 ? -23.305 13.267 26.029 1.00 89.75 115 ASN A O 1
ATOM 944 N N . GLU A 1 116 ? -22.694 12.152 27.900 1.00 89.00 116 GLU A N 1
ATOM 945 C CA . GLU A 1 116 ? -22.177 10.948 27.246 1.00 89.00 116 GLU A CA 1
ATOM 946 C C . GLU A 1 116 ? -23.238 10.274 26.363 1.00 89.00 116 GLU A C 1
ATOM 948 O O . GLU A 1 116 ? -22.989 10.056 25.179 1.00 89.00 116 GLU A O 1
ATOM 953 N N . GLU A 1 117 ? -24.450 10.035 26.879 1.00 87.50 117 GLU A N 1
ATOM 954 C CA . GLU A 1 117 ? -25.536 9.379 26.129 1.00 87.50 117 GLU A CA 1
ATOM 955 C C . GLU A 1 117 ? -25.928 10.162 24.872 1.00 87.50 117 GLU A C 1
ATOM 957 O O . GLU A 1 117 ? -26.113 9.589 23.796 1.00 87.50 117 GLU A O 1
ATOM 962 N N . GLN A 1 118 ? -26.024 11.490 24.980 1.00 90.12 118 GLN A N 1
ATOM 963 C CA . GLN A 1 118 ? -26.386 12.343 23.849 1.00 90.12 118 GLN A CA 1
ATOM 964 C C . GLN A 1 118 ? -25.326 12.292 22.739 1.00 90.12 118 GLN A C 1
ATOM 966 O O . GLN A 1 118 ? -25.657 12.283 21.549 1.00 90.12 118 GLN A O 1
ATOM 971 N N . ILE A 1 119 ? -24.046 12.229 23.109 1.00 89.81 119 ILE A N 1
ATOM 972 C CA . ILE A 1 119 ? -22.942 12.170 22.148 1.00 89.81 119 ILE A CA 1
ATOM 973 C C . ILE A 1 119 ? -22.858 10.797 21.498 1.00 89.81 119 ILE A C 1
ATOM 975 O O . ILE A 1 119 ? -22.770 10.728 20.274 1.00 89.81 119 ILE A O 1
ATOM 979 N N . LEU A 1 120 ? -22.955 9.718 22.277 1.00 90.81 120 LEU A N 1
ATOM 980 C CA . LEU A 1 120 ? -22.944 8.358 21.736 1.00 90.81 120 LEU A CA 1
ATOM 981 C C . LEU A 1 120 ? -24.086 8.158 20.733 1.00 90.81 120 LEU A C 1
ATOM 983 O O . LEU A 1 120 ? -23.849 7.667 19.630 1.00 90.81 120 LEU A O 1
ATOM 987 N N . ASN A 1 121 ? -25.289 8.644 21.055 1.00 90.62 121 ASN A N 1
ATOM 988 C CA . ASN A 1 121 ? -26.435 8.595 20.148 1.00 90.62 121 ASN A CA 1
ATOM 989 C C . ASN A 1 121 ? -26.229 9.444 18.885 1.00 90.62 121 ASN A C 1
ATOM 991 O O . ASN A 1 121 ? -26.527 8.985 17.782 1.00 90.62 121 ASN A O 1
ATOM 995 N N . SER A 1 122 ? -25.696 10.665 19.011 1.00 92.38 122 SER A N 1
ATOM 996 C CA . SER A 1 122 ? -25.481 11.537 17.844 1.00 92.38 122 SER A CA 1
ATOM 997 C C . SER A 1 122 ? -24.393 11.014 16.898 1.00 92.38 122 SER A C 1
ATOM 999 O O . SER A 1 122 ? -2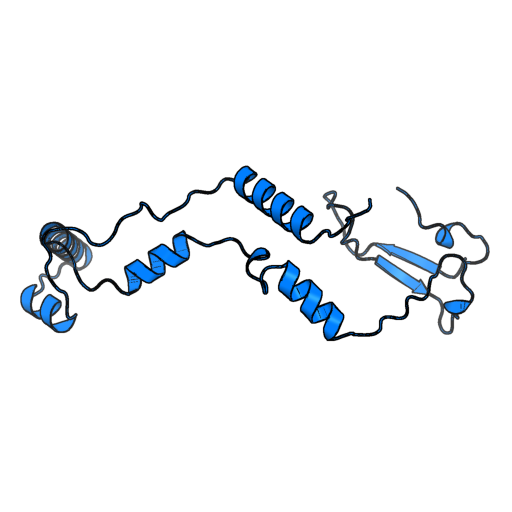4.536 11.127 15.681 1.00 92.38 122 SER A O 1
ATOM 1001 N N . LEU A 1 123 ? -23.351 10.375 17.439 1.00 90.19 123 LEU A N 1
ATOM 1002 C CA . LEU A 1 123 ? -22.271 9.740 16.679 1.00 90.19 123 LEU A CA 1
ATOM 1003 C C . LEU A 1 123 ? -22.598 8.308 16.228 1.00 90.19 123 LEU A C 1
ATOM 1005 O O . LEU A 1 123 ? -21.797 7.708 15.513 1.00 90.19 123 LEU A O 1
ATOM 1009 N N . LYS A 1 124 ? -23.766 7.769 16.612 1.00 92.44 124 LYS A N 1
ATOM 1010 C CA . LYS A 1 124 ? -24.189 6.383 16.339 1.00 92.44 124 LYS A CA 1
ATOM 1011 C C . LYS A 1 124 ? -23.155 5.356 16.814 1.00 92.44 124 LYS A C 1
ATOM 1013 O O . LYS A 1 124 ? -22.823 4.416 16.089 1.00 92.44 124 LYS A O 1
ATOM 1018 N N . ILE A 1 125 ? -22.621 5.578 18.013 1.00 91.69 125 ILE A N 1
ATOM 1019 C CA . ILE A 1 125 ? -21.639 4.692 18.626 1.00 91.69 125 ILE A CA 1
ATOM 1020 C C . ILE A 1 125 ? -22.355 3.561 19.368 1.00 91.69 125 ILE A C 1
ATOM 1022 O O . ILE A 1 125 ? -23.198 3.807 20.225 1.00 91.69 125 ILE A O 1
ATOM 1026 N N . GLU A 1 126 ? -21.980 2.323 19.066 1.00 90.31 126 GLU A N 1
ATOM 1027 C CA . GLU A 1 126 ? -22.473 1.121 19.733 1.00 90.31 126 GLU A CA 1
ATOM 1028 C C . GLU A 1 126 ? -21.524 0.674 20.851 1.00 90.31 126 GLU A C 1
ATOM 1030 O O . GLU A 1 126 ? -20.308 0.564 20.663 1.00 90.31 126 GLU A O 1
ATOM 1035 N N . THR A 1 127 ? -22.077 0.339 22.011 1.00 90.25 127 THR A N 1
ATOM 1036 C CA . THR A 1 127 ? -21.303 -0.255 23.103 1.00 9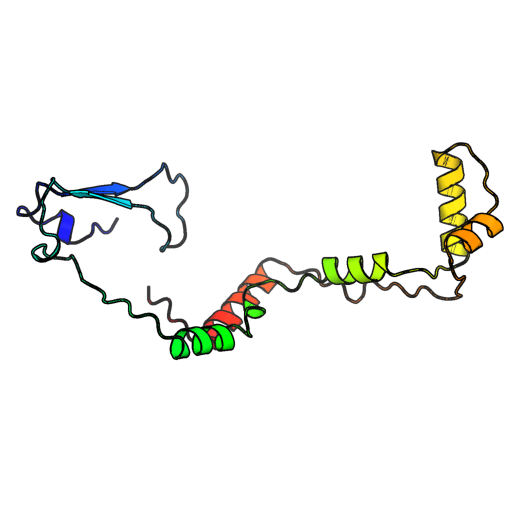0.25 127 THR A CA 1
ATOM 1037 C C . THR A 1 127 ? -21.216 -1.768 22.927 1.00 90.25 127 THR A C 1
ATOM 1039 O O . THR A 1 127 ? -22.233 -2.446 22.813 1.00 90.25 127 THR A O 1
ATOM 1042 N N . VAL A 1 128 ? -20.000 -2.315 22.940 1.00 91.31 128 VAL A N 1
ATOM 1043 C CA . VAL A 1 128 ? -19.732 -3.759 22.812 1.00 91.31 128 VAL A CA 1
ATOM 1044 C C . VAL A 1 128 ? -18.921 -4.288 23.994 1.00 91.31 128 VAL A C 1
ATOM 1046 O O . VAL A 1 128 ? -18.165 -3.547 24.618 1.00 91.31 128 VAL A O 1
ATOM 1049 N N . GLU A 1 129 ? -19.040 -5.579 24.308 1.00 86.50 129 GLU A N 1
ATOM 1050 C CA . GLU A 1 129 ? -18.287 -6.189 25.418 1.00 86.50 129 GLU A CA 1
ATOM 1051 C C . GLU A 1 129 ? -16.802 -6.399 25.094 1.00 86.50 129 GLU A C 1
ATOM 1053 O O . GLU A 1 129 ? -15.943 -6.245 25.962 1.00 86.50 129 GLU A O 1
ATOM 1058 N N . GLN A 1 130 ? -16.485 -6.718 23.836 1.00 84.38 130 GLN A N 1
ATOM 1059 C CA . GLN A 1 130 ? -15.124 -7.000 23.378 1.00 84.38 130 GLN A CA 1
ATOM 1060 C C . GLN A 1 130 ? -14.700 -6.063 22.248 1.00 84.38 130 GLN A C 1
ATOM 1062 O O . GLN A 1 130 ? -15.505 -5.637 21.417 1.00 84.38 130 GLN A O 1
ATOM 1067 N N . THR A 1 131 ? -13.407 -5.743 22.205 1.00 80.25 131 THR A N 1
ATOM 1068 C CA . THR A 1 131 ? -12.836 -4.854 21.192 1.00 80.25 131 THR A CA 1
ATOM 1069 C C . THR A 1 131 ? -12.832 -5.531 19.826 1.00 80.25 131 THR A C 1
ATOM 1071 O O . THR A 1 131 ? -12.193 -6.567 19.653 1.00 80.25 131 THR A O 1
ATOM 1074 N N . LYS A 1 132 ? -13.476 -4.915 18.829 1.00 76.31 132 LYS A N 1
ATOM 1075 C CA . LYS A 1 132 ? -13.411 -5.402 17.440 1.00 76.31 132 LYS A CA 1
ATOM 1076 C C . LYS A 1 132 ? -12.062 -5.118 16.766 1.00 76.31 132 LYS A C 1
ATOM 1078 O O . LYS A 1 132 ? -11.698 -5.819 15.827 1.00 76.31 132 LYS A O 1
ATOM 1083 N N . LEU A 1 133 ? -11.320 -4.111 17.235 1.00 81.25 133 LEU A N 1
ATOM 1084 C CA . LEU A 1 133 ? -9.994 -3.786 16.709 1.00 81.25 133 LEU A CA 1
ATOM 1085 C C . LEU A 1 133 ? -8.940 -4.733 17.290 1.00 81.25 133 LEU A C 1
ATOM 1087 O O . LEU A 1 133 ? -8.785 -4.815 18.508 1.00 81.25 133 LEU A O 1
ATOM 1091 N N . ASN A 1 134 ? -8.187 -5.393 16.415 1.00 79.50 134 ASN A N 1
ATOM 1092 C CA . ASN A 1 134 ? -6.994 -6.149 16.769 1.00 79.50 134 ASN A CA 1
ATOM 1093 C C . ASN A 1 134 ? -5.809 -5.673 15.916 1.00 79.50 134 ASN A C 1
ATOM 1095 O O . ASN A 1 134 ? -5.993 -5.196 14.800 1.00 79.50 134 ASN A O 1
ATOM 1099 N N . TRP A 1 135 ? -4.600 -5.799 16.462 1.00 82.31 135 TRP A N 1
ATOM 1100 C CA . TRP A 1 135 ? -3.351 -5.441 15.778 1.00 82.31 135 TRP A CA 1
ATOM 1101 C C . TRP A 1 135 ? -2.717 -6.630 15.055 1.00 82.31 135 TRP A C 1
ATOM 1103 O O . TRP A 1 135 ? -1.650 -6.495 14.474 1.00 82.31 135 TRP A O 1
ATOM 1113 N N . ASN A 1 136 ? -3.374 -7.794 15.063 1.00 81.38 136 ASN A N 1
ATOM 1114 C CA . ASN A 1 136 ? -2.826 -9.031 14.505 1.00 81.38 136 ASN A CA 1
ATOM 1115 C C . ASN A 1 136 ? -2.599 -8.942 12.989 1.00 81.38 136 ASN A C 1
ATOM 1117 O O . ASN A 1 136 ? -1.811 -9.707 12.446 1.00 81.38 136 ASN A O 1
ATOM 1121 N N . GLY A 1 137 ? -3.309 -8.035 12.310 1.00 74.81 137 GLY A N 1
ATOM 1122 C CA . GLY A 1 137 ? -3.137 -7.769 10.883 1.00 74.81 137 GLY A CA 1
ATOM 1123 C C . GLY A 1 137 ? -2.006 -6.794 10.547 1.00 74.81 137 GLY A C 1
ATOM 1124 O O . GLY A 1 137 ? -1.685 -6.663 9.371 1.00 74.81 137 GLY A O 1
ATOM 1125 N N . LEU A 1 138 ? -1.409 -6.113 11.533 1.00 83.31 138 LEU A N 1
ATOM 1126 C CA . LEU A 1 138 ? -0.282 -5.214 11.298 1.00 83.31 138 LEU A CA 1
ATOM 1127 C C . LEU A 1 138 ? 0.987 -6.049 11.115 1.00 83.31 138 LEU A C 1
ATOM 1129 O O . LEU A 1 138 ? 1.461 -6.695 12.048 1.00 83.31 138 LEU A O 1
ATOM 1133 N N . VAL A 1 139 ? 1.533 -6.032 9.905 1.00 80.56 139 VAL A N 1
ATOM 1134 C CA . VAL A 1 139 ? 2.775 -6.729 9.580 1.00 80.56 139 VAL A CA 1
ATOM 1135 C C . VAL A 1 139 ? 3.904 -5.715 9.622 1.00 80.56 139 VAL A C 1
ATOM 1137 O O . VAL A 1 139 ? 4.050 -4.893 8.718 1.00 80.56 139 VAL A O 1
ATOM 1140 N N . GLU A 1 140 ? 4.720 -5.785 10.669 1.00 76.31 140 GLU A N 1
ATOM 1141 C CA . GLU A 1 140 ? 5.996 -5.080 10.691 1.00 76.31 140 GLU A CA 1
ATOM 1142 C C . GLU A 1 140 ? 6.970 -5.789 9.750 1.00 76.31 140 GLU A C 1
ATOM 1144 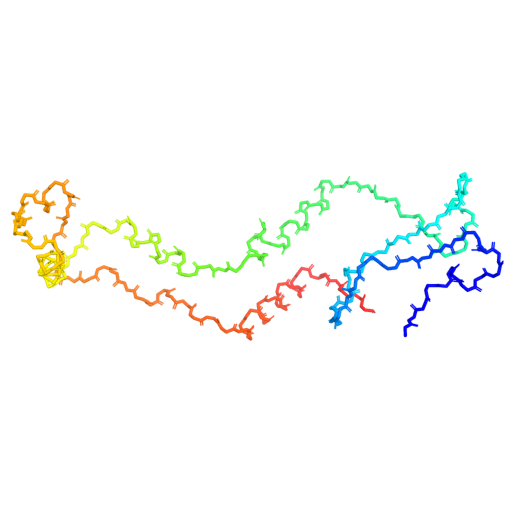O O . GLU A 1 140 ? 7.360 -6.939 9.952 1.00 76.31 140 GLU A O 1
ATOM 1149 N N . THR A 1 141 ? 7.330 -5.098 8.678 1.00 80.94 141 THR A N 1
ATOM 1150 C CA . THR A 1 141 ? 8.252 -5.596 7.660 1.00 80.94 141 THR A CA 1
ATOM 1151 C C . THR A 1 141 ? 9.574 -4.856 7.766 1.00 80.94 141 THR A C 1
ATOM 1153 O O . THR A 1 141 ? 9.589 -3.624 7.741 1.00 80.94 141 THR A O 1
ATOM 1156 N N . ASP A 1 142 ? 10.680 -5.590 7.830 1.00 83.25 142 ASP A N 1
ATOM 1157 C CA . ASP A 1 142 ? 12.018 -5.017 7.745 1.00 83.25 142 ASP A CA 1
ATOM 1158 C C . ASP A 1 142 ? 12.481 -4.876 6.282 1.00 83.25 142 ASP A C 1
ATOM 1160 O O . ASP A 1 142 ? 11.804 -5.279 5.331 1.00 83.25 142 ASP A O 1
ATOM 1164 N N . PHE A 1 143 ? 13.662 -4.286 6.084 1.00 81.81 143 PHE A N 1
ATOM 1165 C CA . PHE A 1 143 ? 14.263 -4.153 4.754 1.00 81.81 143 PHE A CA 1
ATOM 1166 C C . PHE A 1 143 ? 14.420 -5.514 4.054 1.00 81.81 143 PHE A C 1
ATOM 1168 O O . PHE A 1 143 ? 14.124 -5.649 2.867 1.00 81.81 143 PHE A O 1
ATOM 1175 N N . LYS A 1 144 ? 14.827 -6.541 4.807 1.00 85.94 144 LYS A N 1
ATOM 1176 C CA . LYS A 1 144 ? 15.084 -7.888 4.294 1.00 85.94 144 LYS A CA 1
ATOM 1177 C C . LYS A 1 144 ? 13.812 -8.560 3.775 1.00 85.94 144 LYS A C 1
ATOM 1179 O O . LYS A 1 144 ? 13.857 -9.304 2.796 1.00 85.94 144 LYS A O 1
ATOM 1184 N N . TYR A 1 145 ? 12.666 -8.311 4.400 1.00 85.06 145 TYR A N 1
ATOM 1185 C CA . TYR A 1 145 ? 11.372 -8.765 3.905 1.00 85.06 145 TYR A CA 1
ATOM 1186 C C . TYR A 1 145 ? 11.084 -8.208 2.504 1.00 85.06 145 TYR A C 1
ATOM 1188 O O . TYR A 1 145 ? 10.733 -8.969 1.597 1.00 85.06 145 TYR A O 1
ATOM 1196 N N . TRP A 1 146 ? 11.275 -6.899 2.309 1.00 84.06 146 TRP A N 1
ATOM 1197 C CA . TRP A 1 146 ? 11.019 -6.242 1.025 1.00 84.06 146 TRP A CA 1
ATOM 1198 C C . TRP A 1 146 ? 12.007 -6.648 -0.060 1.00 84.06 146 TRP A C 1
ATOM 1200 O O . TRP A 1 146 ? 11.581 -6.880 -1.189 1.00 84.06 146 TRP A O 1
ATOM 1210 N N . GLU A 1 147 ? 13.283 -6.811 0.283 1.00 85.44 147 GLU A N 1
ATOM 1211 C CA . GLU A 1 147 ? 14.309 -7.337 -0.623 1.00 85.44 147 GLU A CA 1
ATOM 1212 C C . GLU A 1 147 ? 13.934 -8.742 -1.122 1.00 85.44 147 GLU A C 1
ATOM 1214 O O . GLU A 1 147 ? 13.820 -8.976 -2.324 1.00 85.44 147 GLU A O 1
ATOM 1219 N N . ASN A 1 148 ? 13.566 -9.649 -0.211 1.00 85.75 148 ASN A N 1
ATOM 1220 C CA . ASN A 1 148 ? 13.108 -10.988 -0.586 1.00 85.75 148 ASN A CA 1
ATOM 1221 C C . ASN A 1 148 ? 11.832 -10.968 -1.444 1.00 85.75 148 ASN A C 1
ATOM 1223 O O . ASN A 1 148 ? 11.664 -11.807 -2.335 1.00 85.75 148 ASN A O 1
ATOM 1227 N N . LYS A 1 149 ? 10.887 -10.059 -1.162 1.00 84.00 149 LYS A N 1
ATOM 1228 C CA . LYS A 1 149 ? 9.653 -9.923 -1.953 1.00 84.00 149 LYS A CA 1
ATOM 1229 C C . LYS A 1 149 ? 9.961 -9.383 -3.350 1.00 84.00 149 LYS A C 1
ATOM 1231 O O . LYS A 1 149 ? 9.403 -9.890 -4.322 1.00 84.00 149 LYS A O 1
ATOM 1236 N N . PHE A 1 150 ? 10.871 -8.418 -3.459 1.00 84.25 150 PHE A N 1
ATOM 1237 C CA . PHE A 1 150 ? 11.360 -7.891 -4.728 1.00 84.25 150 PHE A CA 1
ATOM 1238 C C . PHE A 1 150 ? 12.010 -8.991 -5.573 1.00 84.25 150 PHE A C 1
ATOM 1240 O O . PHE A 1 150 ? 11.589 -9.204 -6.710 1.00 84.25 150 PHE A O 1
ATOM 1247 N N . ASP A 1 151 ? 12.941 -9.755 -5.001 1.00 84.19 151 ASP A N 1
ATOM 1248 C CA . ASP A 1 151 ? 13.635 -10.837 -5.705 1.00 84.19 151 ASP A CA 1
ATOM 1249 C C . ASP A 1 151 ? 12.666 -11.910 -6.200 1.00 84.19 151 ASP A C 1
ATOM 1251 O O . ASP A 1 151 ? 12.736 -12.346 -7.350 1.00 84.19 151 ASP A O 1
ATOM 1255 N N . LYS A 1 152 ? 11.702 -12.316 -5.365 1.00 85.12 152 LYS A N 1
ATOM 1256 C CA . LYS A 1 152 ? 10.646 -13.258 -5.769 1.00 85.12 152 LYS A CA 1
ATOM 1257 C C . LYS A 1 152 ? 9.829 -12.728 -6.946 1.00 85.12 152 LYS A C 1
ATOM 1259 O O . LYS A 1 152 ? 9.577 -13.477 -7.891 1.00 85.12 152 LYS A O 1
ATOM 1264 N N . THR A 1 153 ? 9.432 -11.457 -6.905 1.00 84.19 153 THR A N 1
ATOM 1265 C CA . THR A 1 153 ? 8.681 -10.813 -7.990 1.00 84.19 153 THR A CA 1
ATOM 1266 C C . THR A 1 153 ? 9.506 -10.749 -9.273 1.00 84.19 153 THR A C 1
ATOM 1268 O O . THR A 1 153 ? 9.022 -11.167 -10.324 1.00 84.19 153 THR A O 1
ATOM 1271 N N . MET A 1 154 ? 10.762 -10.304 -9.207 1.00 82.25 154 MET A N 1
ATOM 1272 C CA . MET A 1 154 ? 11.628 -10.195 -10.385 1.00 82.25 154 MET A CA 1
ATOM 1273 C C . MET A 1 154 ? 11.940 -11.562 -11.003 1.00 82.25 154 MET A C 1
ATOM 1275 O O . MET A 1 154 ? 11.847 -11.720 -12.225 1.00 82.25 154 MET A O 1
ATOM 1279 N N . ASN A 1 155 ? 12.185 -12.576 -10.169 1.00 81.12 155 ASN A N 1
ATOM 1280 C CA . ASN A 1 155 ? 12.350 -13.961 -10.610 1.00 81.12 155 ASN A CA 1
ATOM 1281 C C . ASN A 1 155 ? 11.092 -14.495 -11.311 1.00 81.12 155 ASN A C 1
ATOM 1283 O O . ASN A 1 155 ? 11.193 -15.106 -12.374 1.00 81.12 155 ASN A O 1
ATOM 1287 N N . LYS A 1 156 ? 9.897 -14.230 -10.763 1.00 81.19 156 LYS A N 1
ATOM 1288 C CA . LYS A 1 156 ? 8.612 -14.632 -11.363 1.00 81.19 156 LYS A CA 1
ATOM 1289 C C . LYS A 1 156 ? 8.368 -13.969 -12.718 1.00 81.19 156 LYS A C 1
ATOM 1291 O O . LYS A 1 156 ? 7.914 -14.625 -13.654 1.00 81.19 156 LYS A O 1
ATOM 1296 N N . VAL A 1 157 ? 8.640 -12.670 -12.826 1.00 75.62 157 VAL A N 1
ATOM 1297 C CA . VAL A 1 157 ? 8.452 -11.915 -14.075 1.00 75.62 157 VAL A CA 1
ATOM 1298 C C . VAL A 1 157 ? 9.437 -12.392 -15.152 1.00 75.62 157 VAL A C 1
ATOM 1300 O O . VAL A 1 157 ? 9.161 -12.254 -16.346 1.00 75.62 157 VAL A O 1
ATOM 1303 N N . GLY A 1 158 ? 10.558 -13.004 -14.752 1.00 67.81 158 GLY A N 1
ATOM 1304 C CA . GLY A 1 158 ? 11.605 -13.450 -15.667 1.00 67.81 158 GLY A CA 1
ATOM 1305 C C . GLY A 1 158 ? 12.316 -12.272 -16.331 1.00 67.81 158 GLY A C 1
ATOM 1306 O O . GLY A 1 158 ? 12.856 -12.416 -17.431 1.00 67.81 158 GLY A O 1
ATOM 1307 N N . PHE A 1 159 ? 12.278 -11.097 -15.691 1.00 62.94 159 PHE A N 1
ATOM 1308 C CA . PHE A 1 159 ? 12.966 -9.913 -16.177 1.00 62.94 159 PHE A CA 1
ATOM 1309 C C . PHE A 1 159 ? 14.462 -10.140 -15.976 1.00 62.94 159 PHE A C 1
ATOM 1311 O O . PHE A 1 159 ? 14.971 -10.114 -14.858 1.00 62.94 159 PHE A O 1
ATOM 1318 N N . ARG A 1 160 ? 15.175 -10.428 -17.064 1.00 50.31 160 ARG A N 1
ATOM 1319 C CA . ARG A 1 160 ? 16.630 -10.519 -17.025 1.00 50.31 160 ARG A CA 1
ATOM 1320 C C . ARG A 1 160 ? 17.178 -9.100 -16.943 1.00 50.31 160 ARG A C 1
ATOM 1322 O O . ARG A 1 160 ? 17.291 -8.426 -17.962 1.00 50.31 160 ARG A O 1
ATOM 1329 N N . LEU A 1 161 ? 17.529 -8.659 -15.739 1.00 45.59 161 LEU A N 1
ATOM 1330 C CA . LEU A 1 161 ? 18.567 -7.647 -15.573 1.00 45.59 161 LEU A CA 1
ATOM 1331 C C . LEU A 1 161 ? 19.885 -8.332 -15.949 1.00 45.59 161 LEU A C 1
ATOM 1333 O O . LEU A 1 161 ? 20.607 -8.828 -15.093 1.00 45.59 161 LEU A O 1
ATOM 1337 N N . THR A 1 162 ? 20.143 -8.503 -17.244 1.00 39.38 162 THR A N 1
ATOM 1338 C CA . THR A 1 162 ? 21.497 -8.826 -17.695 1.00 39.38 162 THR A CA 1
ATOM 1339 C C . THR A 1 162 ? 22.356 -7.609 -17.388 1.00 39.38 162 THR A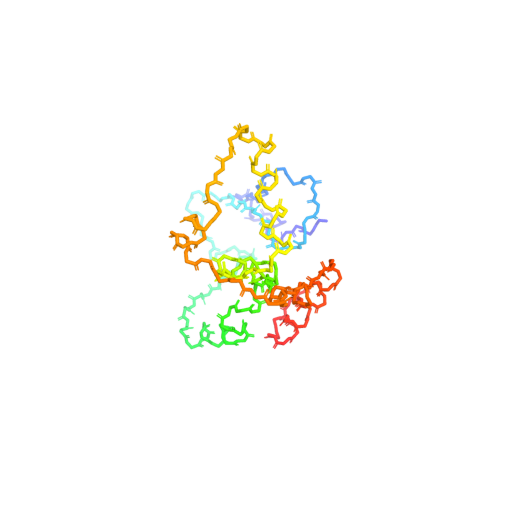 C 1
ATOM 1341 O O . THR A 1 162 ? 22.186 -6.574 -18.034 1.00 39.38 162 THR A O 1
ATOM 1344 N N . LEU A 1 163 ? 23.176 -7.742 -16.344 1.00 34.94 163 LEU A N 1
ATOM 1345 C CA . LEU A 1 163 ? 24.377 -6.941 -16.117 1.00 34.94 163 LEU A CA 1
ATOM 1346 C C . LEU A 1 163 ? 25.377 -7.206 -17.248 1.00 34.94 163 LEU A C 1
ATOM 1348 O O . LEU A 1 163 ? 25.500 -8.393 -17.637 1.00 34.94 163 LEU A O 1
#

Organism: NCBI:txid28198

pLDDT: mean 77.29, std 14.63, range [34.94, 93.81]

Foldseek 3Di:
DDDQPLVPDPVQPQWDKAWPDDDPDDDPDPDTDIDIGGDPPDDLVPGPRRDDDDDDDDPVVVVLLCVLCVVVPLVDDDQLVVVLVVVVVPAQEDAPVVLVVVQVVCCVVVVDHDDSVVVNVVSVHHHDHDDPRDCPSPDDDDPVNVVVSVVVSCVSSVPDPPD

Radius of gyration: 29.83 Å; chains: 1; bounding box: 65×36×71 Å

Sequence (163 aa):
MIMPPFVENESNKDMLLEYLGWQPLSRPEQQRASVLKVAKDTNLDTISGVQKYYFKHSIYQSKKIWKQFDEGKALFPDDSAADLANICSKLNSFTNKQLNKAFERFELWSGKKINEEQILNSLKIETVEQTKLNWNGLVETDFKYWENKFDKTMNKVGFRLTL